Protein AF-A0A0Q0XHK2-F1 (afdb_monomer)

Mean predicted aligned error: 10.42 Å

Nearest PDB structures (foldseek):
  6u9e-assembly1_A  TM=5.603E-01  e=2.730E+00  Francisella tularensis subsp. novicida
  6u9f-assembly1_E  TM=5.636E-01  e=4.100E+00  Francisella tularensis subsp. novicida U112

Sequence (103 aa):
MRQDGAPPPADPAPGPAAPRTRTVDVHRYGPDAVVLDVHLGQYREVFFVLTGDKSVTITMLDGSDPTHHEAQVFVFAKPWQWSLDAPDEEVLLRVWQSVGVQR

Solvent-accessible surface area (backbone atoms only — not comparable to full-atom values): 6510 Å² total; per-residue (Å²): 138,86,83,84,83,78,79,80,84,74,78,79,74,84,70,83,76,75,80,73,63,71,51,72,50,78,49,74,59,72,80,42,27,38,36,42,42,36,35,52,70,94,45,71,44,45,39,42,38,39,50,60,98,59,32,35,38,40,35,35,54,44,59,89,44,90,88,56,73,42,81,46,79,47,77,46,74,48,57,88,90,69,62,66,89,52,60,68,70,58,42,50,52,53,51,34,58,73,74,68,52,86,129

pLDDT: mean 84.06, std 14.29, range [47.31, 97.88]

Foldseek 3Di:
DDDDDDDDDDDPDDDPDDQFDKDWDWDDDPWFWIWIWIDGPPDIKIWTWGDDPFKIKIWIWDCVPVVDIDIDIDMDTQDPPDTPPDPPVVVVVVNCVRVVNDD

Secondary structure (DSSP, 8-state):
----PPPPPPPPPPPPPPP--EEEEEEE-SSSEEEEEEEETTEEEEEEEEE-SSEEEEEEEE-SSTT--EEEEEEEEPPTT--SSS-HHHHHHHHHHHTT---

Radius of gyration: 22.03 Å; Cα contacts (8 Å, |Δi|>4): 136; chains: 1; bounding box: 33×44×81 Å

Structure (mmCIF, N/CA/C/O backbone):
data_AF-A0A0Q0XHK2-F1
#
_entry.id   AF-A0A0Q0XHK2-F1
#
loop_
_atom_site.group_PDB
_atom_site.id
_atom_site.type_symbol
_atom_site.label_atom_id
_atom_site.label_alt_id
_atom_site.label_comp_id
_atom_site.label_asym_id
_atom_site.label_entity_id
_atom_site.label_seq_id
_atom_site.pdbx_PDB_ins_code
_atom_site.Cartn_x
_atom_site.Cartn_y
_atom_site.Cartn_z
_atom_site.occupancy
_atom_site.B_iso_or_equiv
_atom_site.auth_seq_id
_atom_site.auth_comp_id
_atom_site.auth_asym_id
_atom_site.auth_atom_id
_atom_site.pdbx_PDB_model_num
ATOM 1 N N . MET A 1 1 ? 7.577 32.446 -67.046 1.00 47.31 1 MET A N 1
ATOM 2 C CA . MET A 1 1 ? 7.391 31.013 -66.738 1.00 47.31 1 MET A CA 1
ATOM 3 C C . MET A 1 1 ? 7.706 30.823 -65.262 1.00 47.31 1 MET A C 1
ATOM 5 O O . MET A 1 1 ? 8.846 31.047 -64.882 1.00 47.31 1 MET A O 1
ATOM 9 N N . ARG A 1 2 ? 6.687 30.560 -64.430 1.00 53.12 2 ARG A N 1
ATOM 10 C CA . ARG A 1 2 ? 6.828 30.241 -62.997 1.00 53.12 2 ARG A CA 1
ATOM 11 C C . ARG A 1 2 ? 7.067 28.741 -62.834 1.00 53.12 2 ARG A C 1
ATOM 13 O O . ARG A 1 2 ? 6.401 27.969 -63.518 1.00 53.12 2 ARG A O 1
ATOM 20 N N . GLN A 1 3 ? 7.906 28.355 -61.881 1.00 53.12 3 GLN A N 1
ATOM 21 C CA . GLN A 1 3 ? 7.738 27.103 -61.146 1.00 53.12 3 GLN A CA 1
ATOM 22 C C . GLN A 1 3 ? 7.936 27.409 -59.661 1.00 53.12 3 GLN A C 1
ATOM 24 O O . GLN A 1 3 ? 9.057 27.578 -59.192 1.00 53.12 3 GLN A O 1
ATOM 29 N N . ASP A 1 4 ? 6.809 27.555 -58.965 1.00 51.81 4 ASP A N 1
ATOM 30 C CA . ASP A 1 4 ? 6.722 27.616 -57.510 1.00 51.81 4 ASP A CA 1
ATOM 31 C C . ASP A 1 4 ? 6.940 26.192 -56.969 1.00 51.81 4 ASP A C 1
ATOM 33 O O . ASP A 1 4 ? 6.164 25.282 -57.266 1.00 51.81 4 ASP A O 1
ATOM 37 N N . GLY A 1 5 ? 8.029 25.978 -56.228 1.00 53.81 5 GLY A N 1
ATOM 38 C CA . GLY A 1 5 ? 8.329 24.703 -55.574 1.00 53.81 5 GLY A CA 1
ATOM 39 C C . GLY A 1 5 ? 7.471 24.525 -54.322 1.00 53.81 5 GLY A C 1
ATOM 40 O O . GLY A 1 5 ? 7.555 25.329 -53.396 1.00 53.81 5 GLY A O 1
ATOM 41 N N . ALA A 1 6 ? 6.637 23.486 -54.296 1.00 65.12 6 ALA A N 1
ATOM 42 C CA . ALA A 1 6 ? 5.823 23.146 -53.133 1.00 65.12 6 ALA A CA 1
ATOM 43 C C . ALA A 1 6 ? 6.698 22.603 -51.981 1.00 65.12 6 ALA A C 1
ATOM 45 O O . ALA A 1 6 ? 7.636 21.845 -52.243 1.00 65.12 6 ALA A O 1
ATOM 46 N N . PRO A 1 7 ? 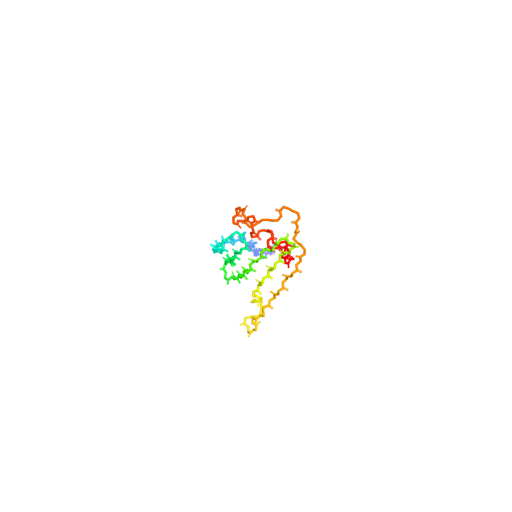6.408 22.955 -50.714 1.00 66.44 7 PRO A N 1
ATOM 47 C CA . PRO A 1 7 ? 7.119 22.401 -49.567 1.00 66.44 7 PRO A CA 1
ATOM 48 C C . PRO A 1 7 ? 6.802 20.903 -49.384 1.00 66.44 7 PRO A C 1
ATOM 50 O O . PRO A 1 7 ? 5.721 20.453 -49.776 1.00 66.44 7 PRO A O 1
ATOM 53 N N . PRO A 1 8 ? 7.730 20.120 -48.800 1.00 67.94 8 PRO A N 1
ATOM 54 C CA . PRO A 1 8 ? 7.530 18.692 -48.573 1.00 67.94 8 PRO A CA 1
ATOM 55 C C . PRO A 1 8 ? 6.355 18.432 -47.612 1.00 67.94 8 PRO A C 1
ATOM 57 O O . PRO A 1 8 ? 6.071 19.268 -46.749 1.00 67.94 8 PRO A O 1
ATOM 60 N N . PRO A 1 9 ? 5.662 17.286 -47.750 1.00 67.94 9 PRO A N 1
ATOM 61 C CA . PRO A 1 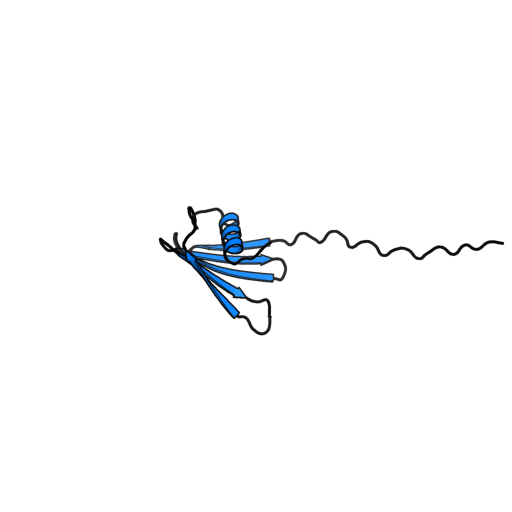9 ? 4.556 16.928 -46.870 1.00 67.94 9 PRO A CA 1
ATOM 62 C C . PRO A 1 9 ? 5.053 16.778 -45.428 1.00 67.94 9 PRO A C 1
ATOM 64 O O . PRO A 1 9 ? 6.096 16.174 -45.185 1.00 67.94 9 PRO A O 1
ATOM 67 N N . ALA A 1 10 ? 4.309 17.349 -44.481 1.00 71.06 10 ALA A N 1
ATOM 68 C CA . ALA A 1 10 ? 4.585 17.205 -43.057 1.00 71.06 10 ALA A CA 1
ATOM 69 C C . ALA A 1 10 ? 4.432 15.739 -42.623 1.00 71.06 10 ALA A C 1
ATOM 71 O O . ALA A 1 10 ? 3.508 15.057 -43.077 1.00 71.06 10 ALA A O 1
ATOM 72 N N . ASP A 1 11 ? 5.312 15.281 -41.728 1.00 67.88 11 ASP A N 1
ATOM 73 C CA . ASP A 1 11 ? 5.172 13.976 -41.082 1.00 67.88 11 ASP A CA 1
ATOM 74 C C . ASP A 1 11 ? 3.793 13.865 -40.408 1.00 67.88 11 ASP A C 1
ATOM 76 O O . ASP A 1 11 ? 3.328 14.82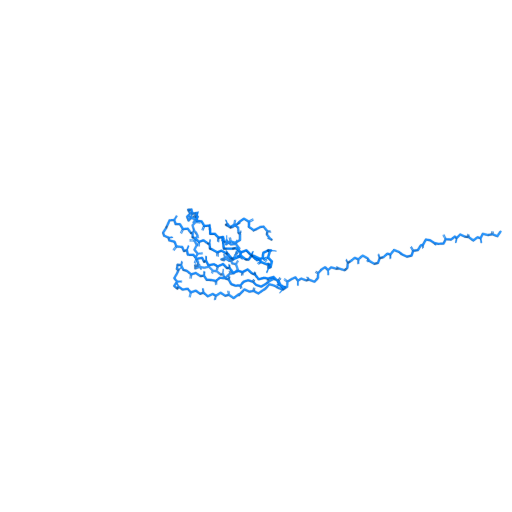8 -39.781 1.00 67.88 11 ASP A O 1
ATOM 80 N N . PRO A 1 12 ? 3.111 12.712 -40.518 1.00 63.53 12 PRO A N 1
ATOM 81 C CA . PRO A 1 12 ? 1.850 12.506 -39.830 1.00 63.53 12 PRO A CA 1
ATOM 82 C C . PRO A 1 12 ? 2.073 12.620 -38.319 1.00 63.53 12 PRO A C 1
ATOM 84 O O . PRO A 1 12 ? 2.981 12.003 -37.759 1.00 63.53 12 PRO A O 1
ATOM 87 N N . ALA A 1 13 ? 1.232 13.418 -37.658 1.00 63.31 13 ALA A N 1
ATOM 88 C CA . ALA A 1 13 ? 1.254 13.553 -36.208 1.00 63.31 13 ALA A CA 1
ATOM 89 C C . ALA A 1 13 ? 1.162 12.161 -35.550 1.00 63.31 13 ALA A C 1
ATOM 91 O O . ALA A 1 13 ? 0.384 11.325 -36.025 1.00 63.31 13 ALA A O 1
ATOM 92 N N . PRO A 1 14 ? 1.928 11.891 -34.475 1.00 58.41 14 PRO A N 1
ATOM 93 C CA . PRO A 1 14 ? 1.854 10.613 -33.784 1.00 58.41 14 PRO A CA 1
ATOM 94 C C . PRO A 1 14 ? 0.403 10.352 -33.366 1.00 58.41 14 PRO A C 1
ATOM 96 O O . PRO A 1 14 ? -0.232 11.190 -32.723 1.00 58.41 14 PRO A O 1
ATOM 99 N N . GLY A 1 15 ? -0.131 9.204 -33.790 1.00 57.97 15 GLY A N 1
ATOM 100 C CA . GLY A 1 15 ? -1.481 8.781 -33.434 1.00 57.97 15 GLY A CA 1
ATOM 101 C C . GLY A 1 15 ? -1.646 8.671 -31.913 1.00 57.97 15 GLY A C 1
ATOM 102 O O . GLY A 1 15 ? -0.649 8.537 -31.196 1.00 57.97 15 GLY A O 1
ATOM 103 N N . PRO A 1 16 ? -2.886 8.731 -31.397 1.00 54.66 16 PRO A N 1
ATOM 104 C CA . PRO A 1 16 ? -3.134 8.631 -29.965 1.00 54.66 16 PRO A CA 1
ATOM 105 C C . PRO A 1 16 ? -2.494 7.352 -29.419 1.00 54.66 16 PRO A C 1
ATOM 107 O O . PRO A 1 16 ? -2.717 6.263 -29.951 1.00 54.66 16 PRO A O 1
ATOM 110 N N . ALA A 1 17 ? -1.670 7.495 -28.378 1.00 58.22 17 ALA A N 1
ATOM 111 C CA . ALA A 1 17 ? -1.039 6.365 -27.714 1.00 58.22 17 ALA A CA 1
ATOM 112 C C . ALA A 1 17 ? -2.125 5.366 -27.294 1.00 58.22 17 ALA A C 1
ATOM 114 O O . ALA A 1 17 ? -3.094 5.745 -26.631 1.00 58.22 17 ALA A O 1
ATOM 115 N N . ALA A 1 18 ? -1.979 4.104 -27.706 1.00 55.81 18 ALA A N 1
ATOM 116 C CA . ALA A 1 18 ? -2.912 3.056 -27.318 1.00 55.81 18 ALA A CA 1
ATOM 117 C C . ALA A 1 18 ? -3.043 3.033 -25.781 1.00 55.81 18 ALA A C 1
ATOM 119 O O . ALA A 1 18 ? -2.022 3.138 -25.088 1.00 55.81 18 ALA A O 1
ATOM 120 N N . PRO A 1 19 ? -4.269 2.932 -25.233 1.00 55.16 19 PRO A N 1
ATOM 121 C CA . PRO A 1 19 ? -4.467 2.920 -23.793 1.00 55.16 19 PRO A CA 1
ATOM 122 C C . PRO A 1 19 ? -3.663 1.767 -23.191 1.00 55.16 19 PRO A C 1
ATOM 124 O O . PRO A 1 19 ? -3.771 0.622 -23.629 1.00 55.16 19 PRO A O 1
ATOM 127 N N . ARG A 1 20 ? -2.821 2.076 -22.201 1.00 61.00 20 ARG A N 1
ATOM 128 C CA . ARG A 1 20 ? -2.061 1.056 -21.476 1.00 61.00 20 ARG A CA 1
ATOM 129 C C . ARG A 1 20 ? -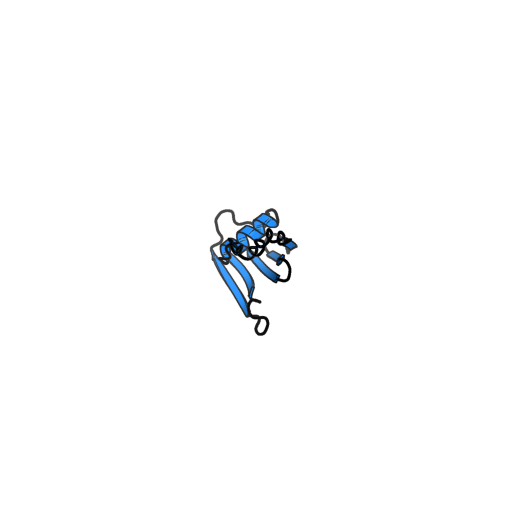3.064 0.202 -20.706 1.00 61.00 20 ARG A C 1
ATOM 131 O O . ARG A 1 20 ? -3.637 0.673 -19.728 1.00 61.00 20 ARG A O 1
ATOM 138 N N . THR A 1 21 ? -3.308 -1.025 -21.159 1.00 72.31 21 THR A N 1
ATOM 139 C CA . THR A 1 21 ? -4.125 -1.986 -20.415 1.00 72.31 21 THR A CA 1
ATOM 140 C C . THR A 1 21 ? -3.452 -2.238 -19.068 1.00 72.31 21 THR A C 1
ATOM 142 O O . THR A 1 21 ? -2.312 -2.703 -19.025 1.00 72.31 21 THR A O 1
ATOM 145 N N . ARG A 1 22 ? -4.142 -1.872 -17.983 1.00 85.38 22 ARG A N 1
ATOM 146 C CA . ARG A 1 22 ? -3.738 -2.174 -16.611 1.00 85.38 22 ARG A CA 1
ATOM 147 C C . ARG A 1 22 ? -4.491 -3.410 -16.146 1.00 85.38 22 ARG A C 1
ATOM 149 O O . ARG A 1 22 ? -5.718 -3.416 -16.201 1.00 85.38 22 ARG A O 1
ATOM 156 N N . THR A 1 23 ? -3.771 -4.400 -15.642 1.00 89.81 23 THR A N 1
ATOM 157 C CA . THR A 1 23 ? -4.355 -5.509 -14.878 1.00 89.81 23 THR A CA 1
ATOM 158 C C . THR A 1 23 ? -3.749 -5.529 -13.483 1.00 89.81 23 THR A C 1
ATOM 160 O O . THR A 1 23 ? -2.615 -5.086 -13.287 1.00 89.81 23 THR A O 1
ATOM 163 N N . VAL A 1 24 ? -4.536 -5.968 -12.504 1.00 92.12 24 VAL A N 1
ATOM 164 C CA . VAL A 1 24 ? -4.134 -6.030 -11.099 1.00 92.12 24 VAL A CA 1
ATOM 165 C C . VAL A 1 24 ? -4.577 -7.378 -10.559 1.00 92.12 24 VAL A C 1
ATOM 167 O O . VAL A 1 24 ? -5.776 -7.651 -10.533 1.00 92.12 24 VAL A O 1
ATOM 170 N N . ASP A 1 25 ? -3.623 -8.193 -10.129 1.00 94.69 25 ASP A N 1
ATOM 171 C CA . ASP A 1 25 ? -3.891 -9.425 -9.398 1.00 94.69 25 ASP A CA 1
ATOM 172 C C . ASP A 1 25 ? -3.754 -9.147 -7.897 1.00 94.69 25 ASP A C 1
ATOM 174 O O . ASP A 1 25 ? -2.758 -8.586 -7.430 1.00 94.69 25 ASP A O 1
ATOM 178 N N . VAL A 1 26 ? -4.788 -9.499 -7.131 1.00 96.06 26 VAL A N 1
ATOM 179 C CA . VAL A 1 26 ? -4.879 -9.181 -5.702 1.00 96.06 26 VAL A CA 1
ATOM 180 C C . VAL A 1 26 ? -4.938 -10.454 -4.874 1.00 96.06 26 VAL A C 1
ATOM 182 O O . VAL A 1 26 ? -5.838 -11.279 -5.025 1.00 96.06 26 VAL A O 1
ATOM 185 N N . HIS A 1 27 ? -4.001 -10.586 -3.936 1.00 97.50 27 HIS A N 1
ATOM 186 C CA . HIS A 1 27 ? -3.934 -11.708 -3.003 1.00 97.50 27 HIS A CA 1
ATOM 187 C C . HIS A 1 27 ? -4.067 -11.209 -1.565 1.00 97.50 27 HIS A C 1
ATOM 189 O O . HIS A 1 27 ? -3.191 -10.512 -1.060 1.00 97.50 27 HIS A O 1
ATOM 195 N N . ARG A 1 28 ? -5.160 -11.570 -0.890 1.00 96.69 28 ARG A N 1
ATOM 196 C CA . ARG A 1 28 ? -5.470 -11.129 0.481 1.00 96.69 28 ARG A CA 1
ATOM 197 C C . ARG A 1 28 ? -5.106 -12.206 1.501 1.00 96.69 28 ARG A C 1
ATOM 199 O O . ARG A 1 28 ? -5.409 -13.379 1.298 1.00 96.69 28 ARG A O 1
ATOM 206 N N . TYR A 1 29 ? -4.514 -11.792 2.616 1.00 96.44 29 TYR A N 1
ATOM 207 C CA . TYR A 1 29 ? -4.080 -12.648 3.720 1.00 96.44 29 TYR A CA 1
ATOM 208 C C . TYR A 1 29 ? -4.731 -12.167 5.021 1.00 96.44 29 TYR A C 1
ATOM 210 O O . TYR A 1 29 ? -4.103 -11.537 5.869 1.00 96.44 29 TYR A O 1
ATOM 218 N N . GLY A 1 30 ? -6.029 -12.441 5.161 1.00 93.25 30 GLY A N 1
ATOM 219 C CA . GLY A 1 30 ? -6.839 -11.882 6.245 1.00 93.25 30 GLY A CA 1
ATOM 220 C C . GLY A 1 30 ? -7.178 -10.398 6.027 1.00 93.25 30 GLY A C 1
ATOM 221 O O . GLY A 1 30 ? -7.053 -9.900 4.906 1.00 93.25 30 GLY A O 1
ATOM 222 N N . PRO A 1 31 ? -7.646 -9.694 7.074 1.00 93.56 31 PRO A N 1
ATOM 223 C CA . PRO A 1 31 ? -8.072 -8.297 6.961 1.00 93.56 31 PRO A CA 1
ATOM 224 C C . PRO A 1 31 ? -6.903 -7.303 6.875 1.00 93.56 31 PRO A C 1
ATOM 226 O O . PRO A 1 31 ? -7.089 -6.186 6.400 1.00 93.56 31 PRO A O 1
ATOM 229 N N . ASP A 1 32 ? -5.709 -7.713 7.310 1.00 95.44 32 ASP A N 1
ATOM 230 C CA . ASP A 1 32 ? -4.588 -6.807 7.581 1.00 95.44 32 ASP A CA 1
ATOM 231 C C . ASP A 1 32 ? -3.422 -6.927 6.598 1.00 95.44 32 ASP A C 1
ATOM 233 O O . ASP A 1 32 ? -2.433 -6.208 6.733 1.00 95.44 32 ASP A O 1
ATOM 237 N N . ALA A 1 33 ? -3.505 -7.818 5.608 1.00 97.44 33 ALA A N 1
ATOM 238 C CA . ALA A 1 33 ? -2.434 -8.004 4.640 1.00 97.44 33 ALA A CA 1
ATOM 239 C C . ALA A 1 33 ? -2.954 -8.266 3.223 1.00 97.44 33 ALA A C 1
ATOM 241 O O . ALA A 1 33 ? -3.878 -9.054 3.008 1.00 97.44 33 ALA A O 1
ATOM 242 N N . VAL A 1 34 ? -2.322 -7.623 2.239 1.00 97.88 34 VAL A N 1
ATOM 243 C CA . VAL A 1 34 ? -2.610 -7.814 0.814 1.00 97.88 34 VAL A CA 1
ATOM 244 C C . VAL A 1 34 ? -1.339 -7.695 -0.024 1.00 97.88 34 VAL A C 1
ATOM 246 O O . VAL A 1 34 ? -0.445 -6.908 0.284 1.00 97.88 34 VAL A O 1
ATOM 249 N N . VAL A 1 35 ? -1.272 -8.477 -1.098 1.00 97.50 35 VAL A N 1
ATOM 250 C CA . VAL A 1 35 ? -0.295 -8.327 -2.176 1.00 97.50 35 VAL A CA 1
ATOM 251 C C . VAL A 1 35 ? -1.023 -7.852 -3.424 1.00 97.50 35 VAL A C 1
ATOM 253 O O . VAL A 1 35 ? -2.029 -8.449 -3.810 1.00 97.50 35 VAL A O 1
ATOM 256 N N . LEU A 1 36 ? -0.512 -6.782 -4.029 1.00 95.81 36 LEU A N 1
ATOM 257 C CA . LEU A 1 36 ? -0.978 -6.246 -5.304 1.00 95.81 36 LEU A CA 1
ATOM 258 C C . LEU A 1 36 ? 0.108 -6.482 -6.348 1.00 95.81 36 LEU A C 1
ATOM 260 O O . LEU A 1 36 ? 1.213 -5.959 -6.206 1.00 95.81 36 LEU A O 1
ATOM 264 N N . ASP A 1 37 ? -0.210 -7.249 -7.380 1.00 94.44 37 ASP A N 1
ATOM 265 C CA . ASP A 1 37 ? 0.648 -7.460 -8.540 1.00 94.44 37 ASP A CA 1
ATOM 266 C C . ASP A 1 37 ? 0.062 -6.697 -9.729 1.00 94.44 37 ASP A C 1
ATOM 268 O O . ASP A 1 37 ? -1.020 -7.006 -10.228 1.00 94.44 37 ASP A O 1
ATOM 272 N N . VAL A 1 38 ? 0.732 -5.618 -10.119 1.00 91.50 38 VAL A N 1
ATOM 273 C CA . VAL A 1 38 ? 0.214 -4.629 -11.059 1.00 91.50 38 VAL A CA 1
ATOM 274 C C . VAL A 1 38 ? 0.983 -4.725 -12.362 1.00 91.50 38 VAL A C 1
ATOM 276 O O . VAL A 1 38 ? 2.190 -4.502 -12.404 1.00 91.50 38 VAL A O 1
ATOM 279 N N . HIS A 1 39 ? 0.263 -4.967 -13.450 1.00 89.19 39 HIS A N 1
ATOM 280 C CA . HIS A 1 39 ? 0.814 -5.018 -14.797 1.00 89.19 39 HIS A CA 1
ATOM 281 C C . HIS A 1 39 ? 0.365 -3.791 -15.598 1.00 89.19 39 HIS A C 1
ATOM 283 O O . HIS A 1 39 ? -0.828 -3.520 -15.744 1.00 89.19 39 HIS A O 1
ATOM 289 N N . LEU A 1 40 ? 1.331 -3.047 -16.142 1.00 84.69 40 LEU A N 1
ATOM 290 C CA . LEU A 1 40 ? 1.147 -1.850 -16.966 1.00 84.69 40 LEU A CA 1
ATOM 291 C C . LEU A 1 40 ? 1.893 -2.027 -18.295 1.00 84.69 40 LEU A C 1
ATOM 293 O O . LEU A 1 40 ? 3.025 -1.568 -18.472 1.00 84.69 40 LEU A O 1
ATOM 297 N N . GLY A 1 41 ? 1.267 -2.705 -19.257 1.00 83.62 41 GLY A N 1
ATOM 298 C CA . GLY A 1 41 ? 1.944 -3.091 -20.498 1.00 83.62 41 GLY A CA 1
ATOM 299 C C . GLY A 1 41 ? 3.091 -4.072 -20.225 1.00 83.62 41 GLY A C 1
ATOM 300 O O . GLY A 1 41 ? 2.842 -5.202 -19.828 1.00 83.62 41 GLY A O 1
ATOM 301 N N . GLN A 1 42 ? 4.341 -3.650 -20.446 1.00 78.69 42 GLN A N 1
ATOM 302 C CA . GLN A 1 42 ? 5.546 -4.460 -20.171 1.00 78.69 42 GLN A CA 1
ATOM 303 C C . GLN A 1 42 ? 6.124 -4.239 -18.765 1.00 78.69 42 GLN A C 1
ATOM 305 O O . GLN A 1 42 ? 7.091 -4.887 -18.380 1.00 78.69 42 GLN A O 1
ATOM 310 N N . TYR A 1 43 ? 5.565 -3.296 -18.013 1.00 80.81 43 TYR A N 1
ATOM 311 C CA . TYR A 1 43 ? 6.054 -2.917 -16.697 1.00 80.81 43 TYR A CA 1
ATOM 312 C C . TYR A 1 43 ? 5.241 -3.614 -15.601 1.00 80.81 43 TYR A C 1
ATOM 314 O O . TYR A 1 43 ? 4.019 -3.716 -15.723 1.00 80.81 43 TYR A O 1
ATOM 322 N N . ARG A 1 44 ? 5.910 -4.088 -14.544 1.00 86.19 44 ARG A N 1
ATOM 323 C CA . ARG A 1 44 ? 5.296 -4.804 -13.418 1.00 86.19 44 ARG A CA 1
ATOM 324 C C . ARG A 1 44 ? 5.724 -4.172 -12.095 1.00 86.19 44 ARG A C 1
ATOM 326 O O . ARG A 1 44 ? 6.917 -3.986 -11.878 1.00 86.19 44 ARG A O 1
ATOM 333 N N . GLU A 1 45 ? 4.768 -3.884 -11.219 1.00 88.88 45 GLU A N 1
ATOM 334 C CA . GLU A 1 45 ? 4.999 -3.447 -9.836 1.00 88.88 45 GLU A CA 1
ATOM 335 C C . GLU A 1 45 ? 4.381 -4.466 -8.888 1.00 88.88 45 GLU A C 1
ATOM 337 O O . GLU A 1 45 ? 3.258 -4.912 -9.107 1.00 88.88 45 GLU A O 1
ATOM 342 N N . VAL A 1 46 ? 5.085 -4.799 -7.809 1.00 92.50 46 VAL A N 1
ATOM 343 C CA . VAL A 1 46 ? 4.538 -5.652 -6.751 1.00 92.50 46 VAL A CA 1
ATOM 344 C C . VAL A 1 46 ? 4.566 -4.880 -5.444 1.00 92.50 46 VAL A C 1
ATOM 346 O O . VAL A 1 46 ? 5.624 -4.394 -5.045 1.00 92.50 46 VAL A O 1
ATOM 349 N N . PHE A 1 47 ? 3.416 -4.795 -4.776 1.00 95.50 47 PHE A N 1
ATOM 350 C CA . PHE A 1 47 ? 3.268 -4.162 -3.470 1.00 95.50 47 PHE A CA 1
ATOM 351 C C . PHE A 1 47 ? 2.851 -5.189 -2.424 1.00 95.50 47 PHE A C 1
ATOM 353 O O . PHE A 1 47 ? 1.826 -5.850 -2.573 1.00 95.50 47 PHE A O 1
ATOM 360 N N . PHE A 1 48 ? 3.606 -5.272 -1.335 1.00 97.25 48 PHE A N 1
ATOM 361 C CA . PHE A 1 48 ? 3.231 -5.999 -0.127 1.00 97.25 48 PHE A CA 1
ATOM 362 C C . PHE A 1 48 ? 2.751 -4.985 0.898 1.00 97.25 48 PHE A C 1
ATOM 364 O O . PHE A 1 48 ? 3.517 -4.117 1.312 1.00 97.25 48 PHE A O 1
ATOM 371 N N . VAL A 1 49 ? 1.490 -5.078 1.298 1.00 97.38 49 VAL A N 1
ATOM 372 C CA . VAL A 1 49 ? 0.861 -4.111 2.193 1.00 97.38 49 VAL A CA 1
ATOM 373 C C . VAL A 1 49 ? 0.437 -4.822 3.463 1.00 97.38 49 VAL A C 1
ATOM 375 O O . VAL A 1 49 ? -0.295 -5.809 3.406 1.00 97.38 49 VAL A O 1
ATOM 378 N N . LEU A 1 50 ? 0.874 -4.299 4.604 1.00 97.50 50 LEU A N 1
ATOM 379 C CA . LEU A 1 50 ? 0.422 -4.719 5.923 1.00 97.50 50 LEU A CA 1
ATOM 380 C C . LEU A 1 50 ? -0.140 -3.520 6.680 1.00 97.50 50 LEU A C 1
ATOM 382 O O . LEU A 1 50 ? 0.462 -2.444 6.698 1.00 97.50 50 LEU A O 1
ATOM 386 N N . THR A 1 51 ? -1.278 -3.703 7.339 1.00 96.19 51 THR A N 1
ATOM 387 C CA . THR A 1 51 ? -1.873 -2.696 8.216 1.00 96.19 51 THR A CA 1
ATOM 388 C C . THR A 1 51 ? -1.855 -3.176 9.655 1.00 96.19 51 THR A C 1
ATOM 390 O O . THR A 1 51 ? -2.349 -4.250 9.960 1.00 96.19 51 THR A O 1
ATOM 393 N N . GLY A 1 52 ? -1.315 -2.358 10.553 1.00 94.56 52 GLY A N 1
ATOM 394 C CA . GLY A 1 52 ? -1.540 -2.5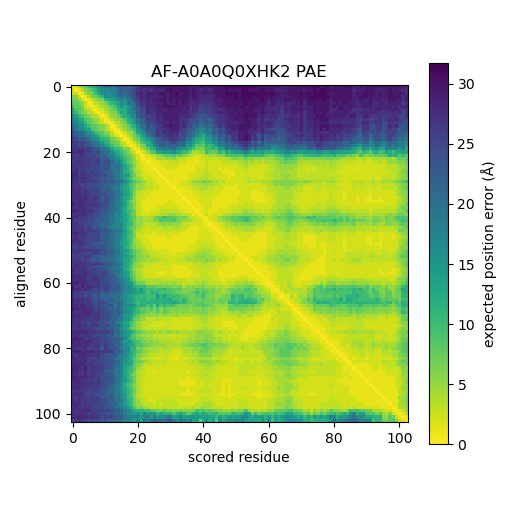01 11.987 1.00 94.56 52 GLY A CA 1
ATOM 395 C C . GLY A 1 52 ? -2.644 -1.562 12.472 1.00 94.56 52 GLY A C 1
ATOM 396 O O . GLY A 1 52 ? -3.278 -0.843 11.691 1.00 94.56 52 GLY A O 1
ATOM 397 N N . ASP A 1 53 ? -2.810 -1.492 13.791 1.00 93.69 53 ASP A N 1
ATOM 398 C CA . ASP A 1 53 ? -3.764 -0.572 14.424 1.00 93.69 53 ASP A CA 1
ATOM 399 C C . ASP A 1 53 ? -3.414 0.902 14.178 1.00 93.69 53 ASP A C 1
ATOM 401 O O . ASP A 1 53 ? -4.296 1.752 14.077 1.00 93.69 53 ASP A O 1
ATOM 405 N N . LYS A 1 54 ? -2.116 1.219 14.094 1.00 95.50 54 LYS A N 1
ATOM 406 C CA . LYS A 1 54 ? -1.607 2.603 14.050 1.00 95.50 54 LYS A CA 1
ATOM 407 C C . LYS A 1 54 ? -0.649 2.888 12.903 1.00 95.50 54 LYS A C 1
ATOM 409 O O . LYS A 1 54 ? -0.251 4.037 12.727 1.00 95.50 54 LYS A O 1
ATOM 414 N N . SER A 1 55 ? -0.269 1.878 12.131 1.00 96.31 55 SER A N 1
ATOM 415 C CA . SER A 1 55 ? 0.705 2.014 11.051 1.00 96.31 55 SER A CA 1
ATOM 416 C C . SER A 1 55 ? 0.290 1.236 9.815 1.00 96.31 55 SER A C 1
ATOM 418 O O . SER A 1 55 ? -0.490 0.286 9.881 1.00 96.31 55 SER A O 1
ATOM 420 N N . VAL A 1 56 ? 0.841 1.656 8.685 1.00 96.88 56 VAL A N 1
ATOM 421 C CA . VAL A 1 56 ? 0.806 0.919 7.426 1.00 96.88 56 VAL A CA 1
ATOM 422 C C . VAL A 1 56 ? 2.248 0.706 6.994 1.00 96.88 56 VAL A C 1
ATOM 424 O O . VAL A 1 56 ? 3.074 1.618 7.081 1.00 96.88 56 VAL A O 1
ATOM 427 N N . THR A 1 57 ? 2.540 -0.509 6.553 1.00 97.75 57 THR A N 1
ATOM 428 C CA . THR A 1 57 ? 3.810 -0.880 5.943 1.00 97.75 57 THR A CA 1
ATOM 429 C C . THR A 1 57 ? 3.547 -1.265 4.500 1.00 97.75 57 THR A C 1
ATOM 431 O O . THR A 1 57 ? 2.691 -2.105 4.232 1.00 97.75 57 THR A O 1
ATOM 434 N N . ILE A 1 58 ? 4.277 -0.647 3.578 1.00 97.38 58 ILE A N 1
ATOM 435 C CA . ILE A 1 58 ? 4.244 -0.978 2.155 1.00 97.38 58 ILE A CA 1
ATOM 436 C C . ILE A 1 58 ? 5.662 -1.338 1.742 1.00 97.38 58 ILE A C 1
ATOM 438 O O . ILE A 1 58 ? 6.590 -0.565 1.961 1.00 97.38 58 ILE A O 1
ATOM 442 N N . THR A 1 59 ? 5.842 -2.506 1.145 1.00 96.94 59 THR A N 1
ATOM 443 C CA . THR A 1 59 ? 7.093 -2.889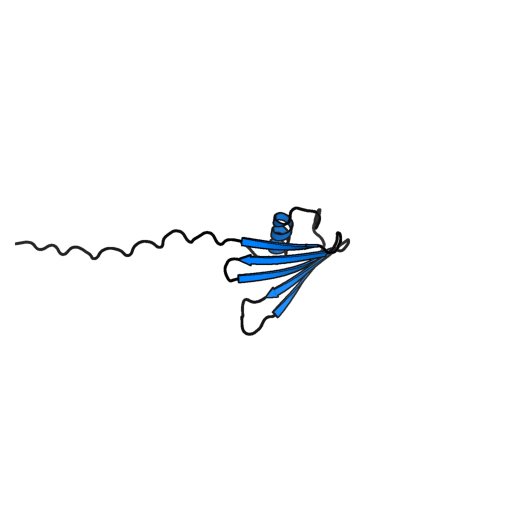 0.492 1.00 96.94 59 THR A CA 1
ATOM 444 C C . THR A 1 59 ? 6.854 -2.987 -1.000 1.00 96.94 59 THR A C 1
ATOM 446 O O . THR A 1 59 ? 5.868 -3.589 -1.417 1.00 96.94 59 THR A O 1
ATOM 449 N N . MET A 1 60 ? 7.750 -2.418 -1.798 1.00 93.69 60 MET A N 1
ATOM 450 C CA . MET A 1 60 ? 7.745 -2.585 -3.247 1.00 93.69 60 MET A CA 1
ATOM 451 C C . MET A 1 60 ? 9.118 -2.998 -3.751 1.00 93.69 60 MET A C 1
ATOM 453 O O . MET A 1 60 ? 10.132 -2.718 -3.112 1.00 93.69 60 MET A O 1
ATOM 457 N N . LEU A 1 61 ? 9.142 -3.653 -4.905 1.00 86.88 61 LEU A N 1
ATOM 458 C CA . LEU A 1 61 ? 10.372 -3.892 -5.645 1.00 86.88 61 LEU A CA 1
ATOM 459 C C . LEU A 1 61 ? 10.503 -2.812 -6.722 1.00 86.88 61 LEU A C 1
ATOM 461 O O . LEU A 1 61 ? 9.673 -2.741 -7.628 1.00 86.88 61 LEU A O 1
ATOM 465 N N . ASP A 1 62 ? 11.524 -1.971 -6.610 1.00 79.56 62 ASP A N 1
ATOM 466 C CA . ASP A 1 62 ? 11.900 -1.032 -7.657 1.00 79.56 62 ASP A CA 1
ATOM 467 C C . ASP A 1 62 ? 12.666 -1.785 -8.749 1.00 79.56 62 ASP A C 1
ATOM 469 O O . ASP A 1 62 ? 13.792 -2.240 -8.553 1.00 79.56 62 ASP A O 1
ATOM 473 N N . GLY A 1 63 ? 12.001 -1.963 -9.889 1.00 75.19 63 GLY A N 1
ATOM 474 C CA . GLY A 1 63 ? 12.559 -2.568 -11.098 1.00 75.19 63 GLY A CA 1
ATOM 475 C C . GLY A 1 63 ? 12.892 -1.543 -12.181 1.00 75.19 63 GLY A C 1
ATOM 476 O O . GLY A 1 63 ? 12.929 -1.903 -13.356 1.00 75.19 63 GLY A O 1
ATOM 477 N N . SER A 1 64 ? 13.047 -0.259 -11.830 1.00 72.50 64 SER A N 1
ATOM 478 C CA . SER A 1 64 ? 13.418 0.785 -12.794 1.00 72.50 64 SER A CA 1
ATOM 479 C C . SER A 1 64 ? 14.803 0.548 -13.413 1.00 72.50 64 SER A C 1
ATOM 481 O O . SER A 1 64 ? 14.987 0.845 -14.596 1.00 72.50 64 SER A O 1
ATOM 483 N N . ASP A 1 65 ? 15.733 -0.054 -12.660 1.00 77.31 65 ASP A N 1
ATOM 484 C CA . ASP A 1 65 ? 16.975 -0.635 -13.176 1.00 77.31 65 ASP A CA 1
ATOM 485 C C . ASP A 1 65 ? 16.811 -2.159 -13.363 1.00 77.31 65 ASP A C 1
ATOM 487 O O . ASP A 1 65 ? 16.779 -2.899 -12.378 1.00 77.31 65 ASP A O 1
ATOM 491 N N . PRO A 1 66 ? 16.761 -2.675 -14.608 1.00 76.00 66 PRO A N 1
ATOM 492 C CA . PRO A 1 66 ? 16.619 -4.110 -14.862 1.00 76.00 66 PRO A CA 1
ATOM 493 C C . PRO A 1 66 ? 17.848 -4.939 -14.451 1.00 76.00 66 PRO A C 1
ATOM 495 O O . PRO A 1 66 ? 17.801 -6.168 -14.491 1.00 76.00 66 PRO A O 1
ATOM 498 N N . THR A 1 67 ? 18.965 -4.296 -14.106 1.00 83.31 67 THR A N 1
ATOM 499 C CA . THR A 1 67 ? 20.200 -4.961 -13.672 1.00 83.31 67 THR A CA 1
ATOM 500 C C . THR A 1 67 ? 20.334 -5.041 -12.153 1.00 83.31 67 THR A C 1
ATOM 502 O O . THR A 1 67 ? 21.002 -5.948 -11.657 1.00 83.31 67 THR A O 1
ATOM 505 N N . HIS A 1 68 ? 19.648 -4.163 -11.414 1.00 79.12 68 HIS A N 1
ATOM 506 C CA . HIS A 1 68 ? 19.681 -4.111 -9.953 1.00 79.12 68 HIS A CA 1
ATOM 507 C C . HIS A 1 68 ? 18.286 -3.809 -9.409 1.00 79.12 68 HIS A C 1
ATOM 509 O O . HIS A 1 68 ? 17.884 -2.658 -9.277 1.00 79.12 68 HIS A O 1
ATOM 515 N N . HIS A 1 69 ? 17.540 -4.860 -9.075 1.00 81.50 69 HIS A N 1
ATOM 516 C CA . HIS A 1 69 ? 16.261 -4.684 -8.397 1.00 81.50 69 HIS A CA 1
ATOM 517 C C . HIS A 1 69 ? 16.499 -4.363 -6.922 1.00 81.50 69 HIS A C 1
ATOM 519 O O . HIS A 1 69 ? 17.174 -5.127 -6.226 1.00 81.50 69 HIS A O 1
ATOM 525 N N . GLU A 1 70 ? 15.893 -3.288 -6.429 1.00 86.12 70 GLU A N 1
ATOM 526 C CA . GLU A 1 70 ? 15.998 -2.900 -5.023 1.00 86.12 70 GLU A CA 1
ATOM 527 C C . GLU A 1 70 ? 14.640 -2.945 -4.330 1.00 86.12 70 GLU A C 1
ATOM 529 O O . GLU A 1 70 ? 13.620 -2.510 -4.859 1.00 86.12 70 GLU A O 1
ATOM 534 N N . ALA A 1 71 ? 14.615 -3.485 -3.113 1.00 90.94 71 ALA A N 1
ATOM 535 C CA . ALA A 1 71 ? 13.423 -3.441 -2.281 1.00 90.94 71 ALA A CA 1
ATOM 536 C C . ALA A 1 71 ? 13.346 -2.093 -1.556 1.00 90.94 71 ALA A C 1
ATOM 538 O O . ALA A 1 71 ? 14.283 -1.698 -0.864 1.00 90.94 71 ALA A O 1
ATOM 539 N N . GLN A 1 72 ? 12.199 -1.427 -1.655 1.00 92.81 72 GLN A N 1
ATOM 540 C CA . GLN A 1 72 ? 11.888 -0.213 -0.907 1.00 92.81 72 GLN A CA 1
ATOM 541 C C . GLN A 1 72 ? 10.811 -0.507 0.135 1.00 92.81 72 GLN A C 1
ATOM 543 O O . GLN A 1 72 ? 9.824 -1.186 -0.152 1.00 92.81 72 GLN A O 1
ATOM 548 N N . VAL A 1 73 ? 10.993 0.010 1.352 1.00 95.56 73 VAL A N 1
ATOM 549 C CA . VAL A 1 73 ? 10.064 -0.188 2.472 1.00 95.56 73 VAL A CA 1
ATOM 550 C C . VAL A 1 73 ? 9.609 1.165 3.002 1.00 95.56 73 VAL A C 1
ATOM 552 O O . VAL A 1 73 ? 10.415 1.978 3.447 1.00 95.56 73 VAL A O 1
ATOM 555 N N . PHE A 1 74 ? 8.299 1.370 3.005 1.00 95.94 74 PHE A N 1
ATOM 556 C CA . PHE A 1 74 ? 7.629 2.552 3.522 1.00 95.94 74 PHE A CA 1
ATOM 557 C C . PHE A 1 74 ? 6.878 2.179 4.792 1.00 95.94 74 PHE A C 1
ATOM 559 O O . PHE A 1 74 ? 6.109 1.217 4.809 1.00 95.94 74 PHE A O 1
ATOM 566 N N . VAL A 1 75 ? 7.079 2.956 5.853 1.00 95.94 75 VAL A N 1
ATOM 567 C CA . VAL A 1 75 ? 6.339 2.811 7.108 1.00 95.94 75 VAL A CA 1
ATOM 568 C C . VAL A 1 75 ? 5.839 4.181 7.526 1.00 95.94 75 VAL A C 1
ATOM 570 O O . VAL A 1 75 ? 6.627 5.109 7.694 1.00 95.94 75 VAL A O 1
ATOM 573 N N . PHE A 1 76 ? 4.530 4.311 7.701 1.00 93.69 76 PHE A N 1
ATOM 574 C CA . PHE A 1 76 ? 3.902 5.570 8.088 1.00 93.69 76 PHE A CA 1
ATOM 575 C C . PHE A 1 76 ? 2.723 5.337 9.032 1.00 93.69 76 PHE A C 1
ATOM 577 O O . PHE A 1 76 ? 2.199 4.226 9.157 1.00 93.69 76 PHE A O 1
ATOM 584 N N . ALA A 1 77 ? 2.328 6.399 9.738 1.00 95.56 77 ALA A N 1
ATOM 585 C CA . ALA A 1 77 ? 1.151 6.375 10.597 1.00 95.56 77 ALA A CA 1
ATOM 586 C C . ALA A 1 77 ? -0.100 6.102 9.754 1.00 95.56 77 ALA A C 1
ATOM 588 O O . ALA A 1 77 ? -0.278 6.708 8.698 1.00 95.56 77 ALA A O 1
ATOM 589 N N . LYS A 1 78 ? -0.965 5.199 10.221 1.00 93.44 78 LYS A N 1
ATOM 590 C CA . LYS A 1 78 ? -2.159 4.774 9.488 1.00 93.44 78 LYS A CA 1
ATOM 591 C C . LYS A 1 78 ? -3.099 5.966 9.284 1.00 93.44 78 LYS A C 1
ATOM 593 O O . LYS A 1 78 ? -3.571 6.521 10.280 1.00 93.44 78 LYS A O 1
ATOM 598 N N . PRO A 1 79 ? -3.379 6.367 8.029 1.00 89.94 79 PRO A N 1
ATOM 599 C CA . PRO A 1 79 ? -4.301 7.460 7.765 1.00 89.94 79 PRO A CA 1
ATOM 600 C C . PRO A 1 79 ? -5.702 7.152 8.296 1.00 89.94 79 PRO A C 1
ATOM 602 O O . PRO A 1 79 ? -6.106 5.991 8.417 1.00 89.94 79 PRO A O 1
ATOM 605 N N . TRP A 1 80 ? -6.465 8.201 8.601 1.00 87.12 80 TRP A N 1
ATOM 606 C CA . TRP A 1 80 ? -7.846 8.032 9.039 1.00 87.12 80 TRP A CA 1
ATOM 607 C C . TRP A 1 80 ? -8.669 7.296 7.972 1.00 87.12 80 TRP A C 1
ATOM 609 O O . TRP A 1 80 ? -8.532 7.579 6.786 1.00 87.12 80 TRP A O 1
ATOM 619 N N . GLN A 1 81 ? -9.492 6.332 8.403 1.00 87.44 81 GLN A N 1
ATOM 620 C CA . GLN A 1 81 ? -10.290 5.447 7.536 1.00 87.44 81 GLN A CA 1
ATOM 621 C C . GLN A 1 81 ? -9.490 4.590 6.540 1.00 87.44 81 GLN A C 1
ATOM 623 O O . GLN A 1 81 ? -10.064 3.998 5.624 1.00 87.44 81 GLN A O 1
ATOM 628 N N . TRP A 1 82 ? -8.177 4.455 6.733 1.00 89.56 82 TRP A N 1
ATOM 629 C CA . TRP A 1 82 ? -7.393 3.530 5.932 1.00 89.56 82 TRP A CA 1
ATOM 630 C C . TRP A 1 82 ? -7.793 2.083 6.223 1.00 89.56 82 TRP A C 1
ATOM 632 O O . TRP A 1 82 ? -7.676 1.606 7.355 1.00 89.56 82 TRP A O 1
ATOM 642 N N . SER A 1 83 ? -8.230 1.377 5.187 1.00 90.19 83 SER A N 1
ATOM 643 C CA . SER A 1 83 ? -8.657 -0.017 5.265 1.00 90.19 83 SER A CA 1
ATOM 644 C C . SER A 1 83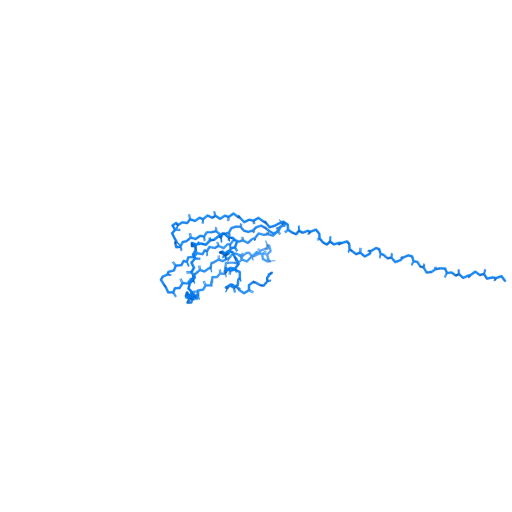 ? -8.249 -0.767 4.004 1.00 90.19 83 SER A C 1
ATOM 646 O O . SER A 1 83 ? -8.247 -0.189 2.913 1.00 90.19 83 SER A O 1
ATOM 648 N N . LEU A 1 84 ? -7.925 -2.049 4.169 1.00 93.88 84 LEU A N 1
ATOM 649 C CA . LEU A 1 84 ? -7.787 -2.984 3.056 1.00 93.88 84 LEU A CA 1
ATOM 650 C C . LEU A 1 84 ? -9.139 -3.572 2.643 1.00 93.88 84 LEU A C 1
ATOM 652 O O . LEU A 1 84 ? -9.247 -4.086 1.535 1.00 93.88 84 LEU A O 1
ATOM 656 N N . ASP A 1 85 ? -10.168 -3.468 3.484 1.00 92.44 85 ASP A N 1
ATOM 657 C CA . ASP A 1 85 ? -11.549 -3.838 3.160 1.00 92.44 85 ASP A CA 1
ATOM 658 C C . ASP A 1 85 ? -12.204 -2.749 2.292 1.00 92.44 85 ASP A C 1
ATOM 660 O O . ASP A 1 85 ? -13.017 -1.945 2.742 1.00 92.44 85 ASP A O 1
ATOM 664 N N . ALA A 1 86 ? -11.718 -2.644 1.059 1.00 91.75 86 ALA A N 1
ATOM 665 C CA . ALA A 1 86 ? -12.164 -1.726 0.022 1.00 91.75 86 ALA A CA 1
ATOM 666 C C . ALA A 1 86 ? -11.962 -2.395 -1.352 1.00 91.75 86 ALA A C 1
ATOM 668 O O . ALA A 1 86 ? -11.176 -3.350 -1.449 1.00 91.75 86 ALA A O 1
ATOM 669 N N . PRO A 1 87 ? -12.630 -1.910 -2.416 1.00 94.19 87 PRO A N 1
ATOM 670 C CA . PRO A 1 87 ? -12.415 -2.400 -3.774 1.00 94.19 87 PRO A CA 1
ATOM 671 C C . PRO A 1 87 ? -10.937 -2.356 -4.177 1.00 94.19 87 PRO A C 1
ATOM 673 O O . PRO A 1 87 ? -10.217 -1.422 -3.827 1.00 94.19 87 PRO A O 1
ATOM 676 N N . ASP A 1 88 ? -10.492 -3.342 -4.950 1.00 94.12 88 ASP A N 1
ATOM 677 C CA . ASP A 1 88 ? -9.077 -3.533 -5.297 1.00 94.12 88 ASP A CA 1
ATOM 678 C C . ASP A 1 88 ? -8.441 -2.301 -5.959 1.00 94.12 88 ASP A C 1
ATOM 680 O O . ASP A 1 88 ? -7.316 -1.923 -5.633 1.00 94.12 88 ASP A O 1
ATOM 684 N N . GLU A 1 89 ? -9.182 -1.614 -6.830 1.00 91.94 89 GLU A N 1
ATOM 685 C CA . GLU A 1 89 ? -8.712 -0.370 -7.447 1.00 91.94 89 GLU A CA 1
ATOM 686 C C . GLU A 1 89 ? -8.520 0.759 -6.430 1.00 91.94 89 GLU A C 1
ATOM 688 O O . GLU A 1 89 ? -7.581 1.544 -6.545 1.00 91.94 89 GLU A O 1
ATOM 693 N N . GLU A 1 90 ? -9.380 0.837 -5.415 1.00 93.12 90 GLU A N 1
ATOM 694 C CA . GLU A 1 90 ? -9.271 1.837 -4.357 1.00 93.12 90 GLU A CA 1
ATOM 695 C C . GLU A 1 90 ? -8.073 1.546 -3.448 1.00 93.12 90 GLU A C 1
ATOM 697 O O . GLU A 1 90 ? -7.325 2.460 -3.098 1.00 93.12 90 GLU A O 1
ATOM 702 N N . VAL A 1 91 ? -7.844 0.271 -3.117 1.00 94.25 91 VAL A N 1
ATOM 703 C CA . VAL A 1 91 ? -6.653 -0.163 -2.374 1.00 94.25 91 VAL A CA 1
ATOM 704 C C . VAL A 1 91 ? -5.382 0.179 -3.156 1.00 94.25 91 VAL A C 1
ATOM 706 O O . VAL A 1 91 ? -4.450 0.743 -2.582 1.00 94.25 91 VAL A O 1
ATOM 709 N N . LEU A 1 92 ? -5.352 -0.084 -4.466 1.00 93.94 92 LEU A N 1
ATOM 710 C CA . LEU A 1 92 ? -4.216 0.264 -5.319 1.00 93.94 92 LEU A CA 1
ATOM 711 C C . LEU A 1 92 ? -3.961 1.778 -5.366 1.00 93.94 92 LEU A C 1
ATOM 713 O O . LEU A 1 92 ? -2.826 2.215 -5.181 1.00 93.94 92 LEU A O 1
ATOM 717 N N . LEU A 1 93 ? -5.003 2.588 -5.576 1.00 92.44 93 LEU A N 1
ATOM 718 C CA . LEU A 1 93 ? -4.877 4.050 -5.615 1.00 92.44 93 LEU A CA 1
ATOM 719 C C . L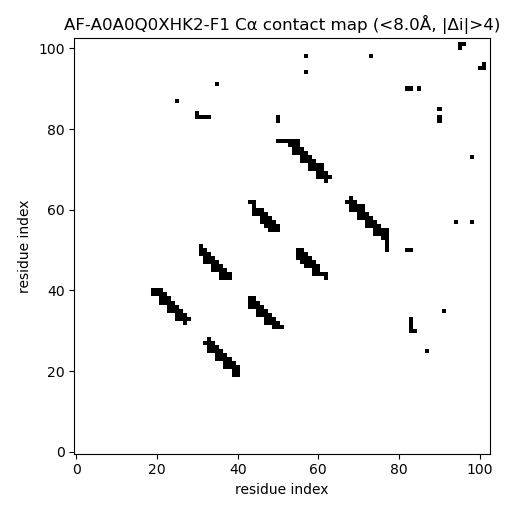EU A 1 9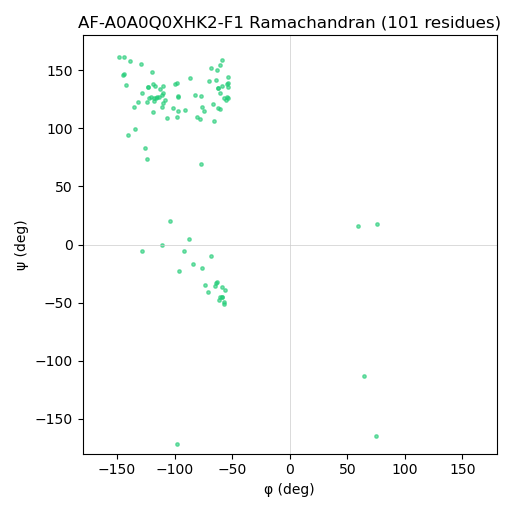3 ? -4.305 4.604 -4.310 1.00 92.44 93 LEU A C 1
ATOM 721 O O . LEU A 1 93 ? -3.392 5.429 -4.324 1.00 92.44 93 LEU A O 1
ATOM 725 N N . ARG A 1 94 ? -4.812 4.111 -3.181 1.00 93.06 94 ARG A N 1
ATOM 726 C CA . ARG A 1 94 ? -4.321 4.437 -1.842 1.00 93.06 94 ARG A CA 1
ATOM 727 C C . ARG A 1 94 ? -2.829 4.107 -1.705 1.00 93.06 94 ARG A C 1
ATOM 729 O O . ARG A 1 94 ? -2.048 4.962 -1.280 1.00 93.06 94 ARG A O 1
ATOM 736 N N . VAL A 1 95 ? -2.421 2.896 -2.093 1.00 94.00 95 VAL A N 1
ATOM 737 C CA . VAL A 1 95 ? -1.018 2.444 -2.053 1.00 94.00 95 VAL A CA 1
ATOM 738 C C . VAL A 1 95 ? -0.116 3.365 -2.870 1.00 94.00 95 VAL A C 1
ATOM 740 O O . VAL A 1 95 ? 0.857 3.879 -2.321 1.00 94.00 95 VAL A O 1
ATOM 743 N N . TRP A 1 96 ? -0.464 3.649 -4.127 1.00 92.88 96 TRP A N 1
ATOM 744 C CA . TRP A 1 96 ? 0.317 4.551 -4.980 1.00 92.88 96 TRP A CA 1
ATOM 745 C C . TRP A 1 96 ? 0.454 5.957 -4.397 1.00 92.88 96 TRP A C 1
ATOM 747 O O . TRP A 1 96 ? 1.563 6.487 -4.345 1.00 92.88 96 TRP A O 1
ATOM 757 N N . GLN A 1 97 ? -0.638 6.531 -3.885 1.00 90.94 97 GLN A N 1
ATOM 758 C CA . GLN A 1 97 ? -0.601 7.836 -3.219 1.00 90.94 97 GLN A CA 1
ATOM 759 C C . GLN A 1 97 ? 0.344 7.838 -2.011 1.00 90.94 97 GLN A C 1
ATOM 761 O O . GLN A 1 97 ? 1.036 8.825 -1.772 1.00 90.94 97 GLN A O 1
ATOM 766 N N . SER A 1 98 ? 0.403 6.730 -1.270 1.00 91.50 98 SER A N 1
ATOM 767 C CA . SER A 1 98 ? 1.238 6.608 -0.071 1.00 91.50 98 SER A CA 1
ATOM 768 C C . SER A 1 98 ? 2.727 6.477 -0.372 1.00 91.50 98 SER A C 1
ATOM 770 O O . SER A 1 98 ? 3.543 7.011 0.375 1.00 91.50 98 SER A O 1
ATOM 772 N N . VAL A 1 99 ? 3.090 5.798 -1.462 1.00 90.25 99 VAL A N 1
ATOM 773 C CA . VAL A 1 99 ? 4.493 5.668 -1.896 1.00 90.25 99 VAL A CA 1
ATOM 774 C C . VAL A 1 99 ? 4.951 6.825 -2.795 1.00 90.25 99 VAL A C 1
ATOM 776 O O . VAL A 1 99 ? 6.070 6.816 -3.296 1.00 90.25 99 VAL A O 1
ATOM 779 N N . GLY A 1 100 ? 4.100 7.837 -3.004 1.00 83.31 100 GLY A N 1
ATOM 780 C CA . GLY A 1 100 ? 4.427 9.023 -3.801 1.00 83.31 100 GLY A CA 1
ATOM 781 C C . GLY A 1 100 ? 4.413 8.797 -5.317 1.00 83.31 100 GLY A C 1
ATOM 782 O O . GLY A 1 100 ? 4.948 9.615 -6.063 1.00 83.31 100 GLY A O 1
ATOM 783 N N . VAL A 1 101 ? 3.789 7.716 -5.790 1.00 72.38 101 VAL A N 1
ATOM 784 C CA . VAL A 1 101 ? 3.612 7.440 -7.220 1.00 72.38 101 VAL A CA 1
ATOM 785 C C . VAL A 1 101 ? 2.429 8.267 -7.737 1.00 72.38 101 VAL A C 1
ATOM 787 O O . VAL A 1 101 ? 1.277 8.008 -7.396 1.00 72.38 101 VAL A O 1
ATOM 790 N N . GLN A 1 102 ? 2.712 9.278 -8.564 1.00 60.34 102 GLN A N 1
ATOM 791 C CA . GLN A 1 102 ? 1.694 10.042 -9.294 1.00 60.34 102 GLN A CA 1
ATOM 792 C C . GLN A 1 102 ? 1.453 9.383 -10.659 1.00 60.34 102 GLN A C 1
ATOM 794 O O . GLN A 1 102 ? 2.369 9.325 -11.482 1.00 60.34 102 GLN A O 1
ATOM 799 N N . ARG A 1 103 ? 0.242 8.870 -10.901 1.00 59.09 103 ARG A N 1
ATOM 800 C CA . ARG A 1 103 ? -0.178 8.289 -12.186 1.00 59.09 103 ARG A CA 1
ATOM 801 C C . ARG A 1 103 ? -1.597 8.707 -12.541 1.00 59.09 103 ARG A C 1
ATOM 803 O O . ARG A 1 103 ? -2.412 8.850 -11.605 1.00 59.09 103 ARG A O 1
#